Protein AF-A0A2N6EV78-F1 (afdb_monomer_lite)

Radius of gyration: 26.5 Å; chains: 1; bounding box: 71×27×56 Å

Sequence (81 aa):
MNGKLYNTLLRRLALALTVLAVLAAPSFSATVNLVAEESVATMPDGVAIPMWGYFTDTGQPCGTATAWDVGPQIDIGPADT

Secondary structure (DSSP, 8-state):
--HHHHHHHHHHHHHHHHHHHHHT---------EEEEEEEEE-TTS-EEEEEEEEE-SSPPTT-PPPP-S-------TT--

Foldseek 3Di:
DDVVVVVVVVVVVVVVVVVVVVVPPDQAADDFDKDWAWEWDQDPVRDTDIDIDIEGCPPDDHHPDDHDDPHDDDDDDPSYD

pLDDT: mean 81.71, std 9.0, range [54.12, 94.0]

Structure (mmCIF, N/CA/C/O backbone):
data_AF-A0A2N6EV78-F1
#
_entry.id   AF-A0A2N6EV78-F1
#
loop_
_atom_site.group_PDB
_atom_site.id
_atom_site.type_symbol
_atom_site.label_atom_id
_atom_site.label_alt_id
_atom_site.label_comp_id
_atom_site.label_asym_id
_atom_site.label_entity_id
_atom_site.label_seq_id
_atom_site.pdbx_PDB_ins_code
_atom_site.Cartn_x
_atom_site.Cartn_y
_atom_site.Cartn_z
_atom_site.occupancy
_atom_site.B_iso_or_equiv
_atom_site.auth_seq_id
_atom_site.auth_comp_id
_atom_site.auth_asym_id
_atom_site.auth_atom_id
_atom_site.pdbx_PDB_model_num
ATOM 1 N N . MET A 1 1 ? 47.870 -7.638 -38.516 1.00 54.12 1 MET A N 1
ATOM 2 C CA . MET A 1 1 ? 47.098 -7.397 -37.272 1.00 54.12 1 MET A CA 1
ATOM 3 C C . MET A 1 1 ? 45.942 -8.391 -37.227 1.00 54.12 1 MET A C 1
ATOM 5 O O . MET A 1 1 ? 45.180 -8.465 -38.181 1.00 54.12 1 MET A O 1
ATOM 9 N N . ASN A 1 2 ? 45.865 -9.227 -36.187 1.00 61.16 2 ASN A N 1
ATOM 10 C CA . ASN A 1 2 ? 45.018 -10.428 -36.165 1.00 61.16 2 ASN A CA 1
ATOM 11 C C . ASN A 1 2 ? 43.573 -10.106 -35.737 1.00 61.16 2 ASN A C 1
ATOM 13 O O . ASN A 1 2 ? 43.277 -10.036 -34.545 1.00 61.16 2 ASN A O 1
ATOM 17 N N . GLY A 1 3 ? 42.657 -9.962 -36.701 1.00 68.44 3 GLY A N 1
ATOM 18 C CA . GLY A 1 3 ? 41.245 -9.602 -36.466 1.00 68.44 3 GLY A CA 1
ATOM 19 C C . GLY A 1 3 ? 40.461 -10.542 -35.533 1.00 68.44 3 GLY A C 1
ATOM 20 O O . GLY A 1 3 ? 39.471 -10.132 -34.931 1.00 68.44 3 GLY A O 1
ATOM 21 N N . LYS A 1 4 ? 40.937 -11.778 -35.324 1.00 73.56 4 LYS A N 1
ATOM 22 C CA . LYS A 1 4 ? 40.356 -12.725 -34.353 1.00 73.56 4 LYS A CA 1
ATOM 23 C C . LYS A 1 4 ? 40.521 -12.269 -32.894 1.00 73.56 4 LYS A C 1
ATOM 25 O O . LYS A 1 4 ? 39.642 -12.525 -32.072 1.00 73.56 4 LYS A O 1
ATOM 30 N N . LEU A 1 5 ? 41.613 -11.565 -32.576 1.00 72.56 5 LEU A N 1
ATOM 31 C CA . LEU A 1 5 ? 41.881 -11.074 -31.221 1.00 72.56 5 LEU A CA 1
ATOM 32 C C . LEU A 1 5 ? 40.942 -9.909 -30.864 1.00 72.56 5 LEU A C 1
ATOM 34 O O . LEU A 1 5 ? 40.339 -9.900 -29.794 1.00 72.56 5 LEU A O 1
ATOM 38 N N . TYR A 1 6 ? 40.743 -8.985 -31.811 1.00 77.69 6 TYR A N 1
ATOM 39 C CA . TYR A 1 6 ? 39.835 -7.842 -31.666 1.00 77.69 6 TYR A CA 1
ATOM 40 C C . TYR A 1 6 ? 38.390 -8.270 -31.413 1.00 77.69 6 TYR A C 1
ATOM 42 O O . TYR A 1 6 ? 37.743 -7.755 -30.506 1.00 77.69 6 TYR A O 1
ATOM 50 N N . ASN A 1 7 ? 37.898 -9.257 -32.162 1.00 82.06 7 ASN A N 1
ATOM 51 C CA . ASN A 1 7 ? 36.517 -9.719 -32.031 1.00 82.06 7 ASN A CA 1
ATOM 52 C C . ASN A 1 7 ? 36.255 -10.405 -30.672 1.00 82.06 7 ASN A C 1
ATOM 54 O O . ASN A 1 7 ? 35.171 -10.310 -30.100 1.00 82.06 7 ASN A O 1
ATOM 58 N N . THR A 1 8 ? 37.279 -11.055 -30.111 1.00 83.00 8 THR A N 1
ATOM 59 C CA . THR A 1 8 ? 37.196 -11.691 -28.786 1.00 83.00 8 THR A CA 1
ATOM 60 C C . THR A 1 8 ? 37.176 -10.651 -27.664 1.00 83.00 8 THR A C 1
ATOM 62 O O . THR A 1 8 ? 36.412 -10.790 -26.710 1.00 83.00 8 THR A O 1
ATOM 65 N N . LEU A 1 9 ? 37.975 -9.586 -27.792 1.00 85.12 9 LEU A N 1
ATOM 66 C CA . LEU A 1 9 ? 37.982 -8.470 -26.844 1.00 85.12 9 LEU A CA 1
ATOM 67 C C . LEU A 1 9 ? 36.661 -7.698 -26.877 1.00 85.12 9 LEU A C 1
ATOM 69 O O . LEU A 1 9 ? 36.080 -7.471 -25.819 1.00 85.12 9 LEU A O 1
ATOM 73 N N . LEU A 1 10 ? 36.138 -7.390 -28.070 1.00 87.94 10 LEU A N 1
ATOM 74 C CA . LEU A 1 10 ? 34.837 -6.729 -28.224 1.00 87.94 10 LEU A CA 1
ATOM 75 C C . LEU A 1 10 ? 33.700 -7.526 -27.574 1.00 87.94 10 LEU A C 1
ATOM 77 O O . LEU A 1 10 ? 32.878 -6.946 -26.872 1.00 87.94 10 LEU A O 1
ATOM 81 N N . ARG A 1 11 ? 33.672 -8.854 -27.749 1.00 88.62 11 ARG A N 1
ATOM 82 C CA . ARG A 1 11 ? 32.650 -9.712 -27.124 1.00 88.62 11 ARG A CA 1
ATOM 83 C C . ARG A 1 11 ? 32.697 -9.678 -25.599 1.00 88.62 11 ARG A C 1
ATOM 85 O O . ARG A 1 11 ? 31.649 -9.621 -24.966 1.00 88.62 11 ARG A O 1
ATOM 92 N N . ARG A 1 12 ? 33.894 -9.705 -25.006 1.00 89.88 12 ARG A N 1
ATOM 93 C CA . ARG A 1 12 ? 34.057 -9.628 -23.544 1.00 89.88 12 ARG A CA 1
ATOM 94 C C . ARG A 1 12 ? 33.646 -8.264 -23.001 1.00 89.88 12 ARG A C 1
ATOM 96 O O . ARG A 1 12 ? 32.987 -8.204 -21.971 1.00 89.88 12 ARG A O 1
ATOM 103 N N . LEU A 1 13 ? 34.001 -7.195 -23.713 1.00 91.19 13 LEU A N 1
ATOM 104 C CA . LEU A 1 13 ? 33.626 -5.829 -23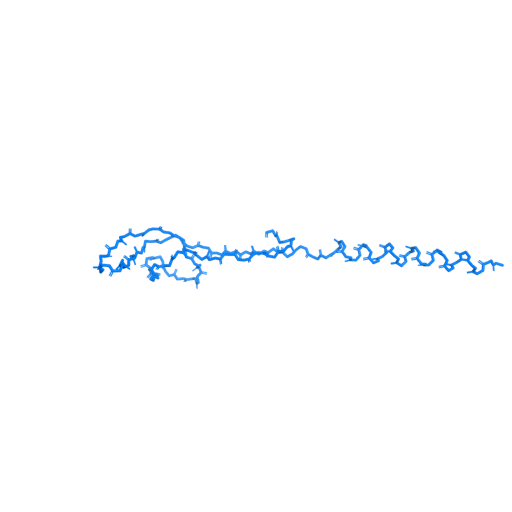.352 1.00 91.19 13 LEU A CA 1
ATOM 105 C C . LEU A 1 13 ? 32.109 -5.638 -23.413 1.00 91.19 13 LEU A C 1
ATOM 107 O O . LEU A 1 13 ? 31.529 -5.099 -22.478 1.00 91.19 13 LEU A O 1
ATOM 111 N N . ALA A 1 14 ? 31.466 -6.151 -24.466 1.00 90.31 14 ALA A N 1
ATOM 112 C CA . ALA A 1 14 ? 30.014 -6.137 -24.591 1.00 90.31 14 ALA A CA 1
ATOM 113 C C . ALA A 1 14 ? 29.341 -6.895 -23.436 1.00 90.31 14 ALA A C 1
ATOM 115 O O . ALA A 1 14 ? 28.426 -6.358 -22.819 1.00 90.31 14 ALA A O 1
ATOM 116 N N . LEU A 1 15 ? 29.836 -8.089 -23.079 1.00 90.94 15 LEU A N 1
ATOM 117 C CA . LEU A 1 15 ? 29.311 -8.847 -21.937 1.00 90.94 15 LEU A CA 1
ATOM 118 C C . LEU A 1 15 ? 29.452 -8.070 -20.620 1.00 90.94 15 LEU A C 1
ATOM 120 O O . LEU A 1 15 ? 28.485 -7.949 -19.871 1.00 90.94 15 LEU A O 1
ATOM 124 N N . ALA A 1 16 ? 30.632 -7.507 -20.354 1.00 90.81 16 ALA A N 1
ATOM 125 C CA . ALA A 1 16 ? 30.884 -6.734 -19.140 1.00 90.81 16 ALA A CA 1
ATOM 126 C C . ALA A 1 16 ? 29.964 -5.504 -19.038 1.00 90.81 16 ALA A C 1
ATOM 128 O O . ALA A 1 16 ? 29.411 -5.241 -17.973 1.00 90.81 16 ALA A O 1
ATOM 129 N N . LEU A 1 17 ? 29.738 -4.800 -20.152 1.00 89.56 17 LEU A N 1
ATOM 130 C CA . LEU A 1 17 ? 28.804 -3.674 -20.220 1.00 89.56 17 LEU A CA 1
ATOM 131 C C . LEU A 1 17 ? 27.357 -4.097 -19.966 1.00 89.56 17 LEU A C 1
ATOM 133 O O . LEU A 1 17 ? 26.650 -3.395 -19.251 1.00 89.56 17 LEU A O 1
ATOM 137 N N . THR A 1 18 ? 26.916 -5.240 -20.502 1.00 87.00 18 THR A N 1
ATOM 138 C CA . THR A 1 18 ? 25.553 -5.729 -20.237 1.00 87.00 18 THR A CA 1
ATOM 139 C C . THR A 1 18 ? 25.341 -6.092 -18.770 1.00 87.00 18 THR A C 1
ATOM 141 O O . THR A 1 18 ? 24.316 -5.733 -18.202 1.00 87.00 18 THR A O 1
ATOM 144 N N . VAL A 1 19 ? 26.325 -6.727 -18.127 1.00 87.94 19 VAL A N 1
ATOM 145 C CA . VAL A 1 19 ? 26.259 -7.053 -16.694 1.00 87.94 19 VAL A CA 1
ATOM 146 C C . VAL A 1 19 ? 26.225 -5.778 -15.855 1.00 87.94 19 VAL A C 1
ATOM 148 O O . VAL A 1 19 ? 25.403 -5.663 -14.951 1.00 87.94 19 VAL A O 1
ATOM 151 N N . LEU A 1 20 ? 27.067 -4.793 -16.181 1.00 86.12 20 LEU A N 1
ATOM 152 C CA . LEU A 1 20 ? 27.082 -3.517 -15.473 1.00 86.12 20 LEU A CA 1
ATOM 153 C C . LEU A 1 20 ? 25.766 -2.747 -15.645 1.00 86.12 20 LEU A C 1
ATOM 155 O O . LEU A 1 20 ? 25.277 -2.176 -14.680 1.00 86.12 20 LEU A O 1
ATOM 159 N N . ALA A 1 21 ? 25.168 -2.768 -16.838 1.00 82.94 21 ALA A N 1
ATOM 160 C CA . ALA A 1 21 ? 23.883 -2.121 -17.098 1.00 82.94 21 ALA A CA 1
ATOM 161 C C . ALA A 1 21 ? 22.721 -2.772 -16.325 1.00 82.94 21 ALA A C 1
ATOM 163 O O . ALA A 1 21 ? 21.830 -2.065 -15.870 1.00 82.94 21 ALA A O 1
ATOM 164 N N . VAL A 1 22 ? 22.744 -4.098 -16.139 1.00 80.88 22 VAL A N 1
ATOM 165 C CA . VAL A 1 22 ? 21.746 -4.813 -15.321 1.00 80.88 22 VAL A CA 1
ATOM 166 C C . VAL A 1 22 ? 21.936 -4.526 -13.830 1.00 80.88 22 VAL A C 1
ATOM 168 O O . VAL A 1 22 ? 20.957 -4.340 -13.117 1.00 80.88 22 VAL A O 1
ATOM 171 N N . LEU A 1 23 ? 23.181 -4.451 -13.354 1.00 78.00 23 LEU A N 1
ATOM 172 C CA . LEU A 1 23 ? 23.481 -4.104 -11.958 1.00 78.00 23 LEU A CA 1
ATOM 173 C C . LEU A 1 23 ? 23.233 -2.624 -11.640 1.00 78.00 23 LEU A C 1
ATOM 175 O O . LEU A 1 23 ? 22.993 -2.283 -10.489 1.00 78.00 23 LEU A O 1
ATOM 179 N N . ALA A 1 24 ? 23.286 -1.754 -12.649 1.00 73.88 24 ALA A N 1
ATOM 180 C CA . ALA A 1 24 ? 22.939 -0.341 -12.538 1.00 73.88 24 ALA A CA 1
ATOM 181 C C . ALA A 1 24 ? 21.424 -0.087 -12.632 1.00 73.88 24 ALA A C 1
ATOM 183 O O . ALA A 1 24 ? 21.016 1.069 -12.760 1.00 73.88 24 ALA A O 1
ATOM 184 N N . ALA A 1 25 ? 20.593 -1.138 -12.596 1.00 65.94 25 ALA A N 1
ATOM 185 C CA . ALA A 1 25 ? 19.155 -0.965 -12.477 1.00 65.94 25 ALA A CA 1
ATOM 186 C C . ALA A 1 25 ? 18.858 -0.100 -11.236 1.00 65.94 25 ALA A C 1
ATOM 188 O O . ALA A 1 25 ? 19.405 -0.369 -10.163 1.00 65.94 25 ALA A O 1
ATOM 189 N N . PRO A 1 26 ? 18.048 0.963 -11.371 1.00 63.28 26 PRO A N 1
ATOM 190 C CA . PRO A 1 26 ? 17.704 1.810 -10.241 1.00 63.28 26 PRO A CA 1
ATOM 191 C C . PRO A 1 26 ? 16.993 0.966 -9.179 1.00 63.28 26 PRO A C 1
ATOM 193 O O . PRO A 1 26 ? 16.019 0.282 -9.488 1.00 63.28 26 PRO A O 1
ATOM 196 N N . SER A 1 27 ? 17.469 1.021 -7.935 1.00 64.25 27 SER A N 1
ATOM 197 C CA . SER A 1 27 ? 16.662 0.623 -6.782 1.00 64.25 27 SER A CA 1
ATOM 198 C C . SER A 1 27 ? 15.524 1.635 -6.672 1.00 64.25 27 SER A C 1
ATOM 200 O O . SER A 1 27 ? 15.778 2.817 -6.410 1.00 64.25 27 SER A O 1
ATOM 202 N N . PHE A 1 28 ? 14.292 1.216 -6.941 1.00 65.25 28 PHE A N 1
ATOM 203 C CA . PHE A 1 28 ? 13.135 2.055 -6.656 1.00 65.25 28 PHE A CA 1
ATOM 204 C C . PHE A 1 28 ? 12.945 2.087 -5.132 1.00 65.25 28 PHE A C 1
ATOM 206 O O . PHE A 1 28 ? 13.302 1.148 -4.432 1.00 65.25 28 PHE A O 1
ATOM 213 N N . SER A 1 29 ? 12.472 3.200 -4.581 1.00 69.25 29 SER A N 1
ATOM 214 C CA . SER A 1 29 ? 12.097 3.257 -3.165 1.00 69.25 29 SER A CA 1
ATOM 215 C C . SER A 1 29 ? 10.598 3.460 -3.091 1.00 69.25 29 SER A C 1
ATOM 217 O O . SER A 1 29 ? 10.064 4.376 -3.725 1.00 69.25 29 SER A O 1
ATOM 219 N N . ALA A 1 30 ? 9.924 2.571 -2.365 1.00 79.38 30 ALA A N 1
ATOM 220 C CA . ALA A 1 30 ? 8.482 2.600 -2.198 1.00 79.38 30 ALA A CA 1
ATOM 221 C C . ALA A 1 30 ? 8.170 3.264 -0.856 1.00 79.38 30 ALA A C 1
ATOM 223 O O . ALA A 1 30 ? 8.442 2.717 0.207 1.00 79.38 30 ALA A O 1
ATOM 224 N N . THR A 1 31 ? 7.596 4.466 -0.892 1.00 86.25 31 THR A N 1
ATOM 225 C CA . THR A 1 31 ? 7.114 5.130 0.326 1.00 86.25 31 THR A CA 1
ATOM 226 C C . THR A 1 31 ? 5.624 4.872 0.491 1.00 86.25 31 THR A C 1
ATOM 228 O O . THR A 1 31 ? 4.839 5.191 -0.402 1.00 86.25 31 THR A O 1
ATOM 231 N N . VAL A 1 32 ? 5.234 4.329 1.645 1.00 88.50 32 VAL A N 1
ATOM 232 C CA . VAL A 1 32 ? 3.832 4.103 2.012 1.00 88.50 32 VAL A CA 1
ATOM 233 C C . VAL A 1 32 ? 3.512 4.920 3.253 1.00 88.50 32 VAL A C 1
ATOM 235 O O . VAL A 1 32 ? 4.155 4.762 4.289 1.00 88.50 32 VAL A O 1
ATOM 238 N N . ASN A 1 33 ? 2.510 5.789 3.145 1.00 90.06 33 ASN A N 1
ATOM 239 C CA . ASN A 1 33 ? 2.024 6.572 4.273 1.00 90.06 33 ASN A CA 1
ATOM 240 C C . ASN A 1 33 ? 0.864 5.827 4.933 1.00 90.06 33 ASN A C 1
ATOM 242 O O . ASN A 1 33 ? -0.095 5.434 4.262 1.00 90.06 33 ASN A O 1
ATOM 246 N N . LEU A 1 34 ? 0.971 5.626 6.244 1.00 88.50 34 LEU A N 1
ATOM 247 C CA . LEU A 1 34 ? -0.033 4.949 7.053 1.00 88.50 34 LEU A CA 1
ATOM 248 C C . LEU A 1 34 ? -0.479 5.863 8.191 1.00 88.50 34 LEU A C 1
ATOM 250 O O . LEU A 1 34 ? 0.346 6.532 8.814 1.00 88.50 34 LEU A O 1
ATOM 254 N N . VAL A 1 35 ? -1.771 5.835 8.498 1.00 87.44 35 VAL A N 1
ATOM 255 C CA . VAL A 1 35 ? -2.367 6.532 9.641 1.00 87.44 35 VAL A CA 1
ATOM 256 C C . VAL A 1 35 ? -2.868 5.512 10.659 1.00 87.44 35 VAL A C 1
ATOM 258 O O . VAL A 1 35 ? -3.407 4.474 10.280 1.00 87.44 35 VAL A O 1
ATOM 261 N N . ALA A 1 36 ? -2.667 5.789 11.948 1.00 87.25 36 ALA A N 1
ATOM 262 C CA . ALA A 1 36 ? -3.229 4.985 13.028 1.00 87.25 36 ALA A CA 1
ATOM 263 C C . ALA A 1 36 ? -4.600 5.540 13.424 1.00 87.25 36 ALA A C 1
ATOM 265 O O . ALA A 1 36 ? -4.717 6.732 13.714 1.00 87.25 36 ALA A O 1
ATOM 266 N N . GLU A 1 37 ? -5.618 4.684 13.455 1.00 86.12 37 GLU A N 1
ATOM 267 C CA . GLU A 1 37 ? -6.991 5.109 13.719 1.00 86.12 37 GLU A CA 1
ATOM 268 C C . GLU A 1 37 ? -7.809 4.030 14.443 1.00 86.12 37 GLU A C 1
ATOM 270 O O . GLU A 1 37 ? -7.535 2.828 14.346 1.00 86.12 37 GLU A O 1
ATOM 275 N N . GLU A 1 38 ? -8.808 4.475 15.204 1.00 86.88 38 GLU A N 1
ATOM 276 C CA . GLU A 1 38 ? -9.817 3.616 15.827 1.00 86.88 38 GLU A CA 1
ATOM 277 C C . GLU A 1 38 ? -10.938 3.343 14.825 1.00 86.88 38 GLU A C 1
ATOM 279 O O . GLU A 1 38 ? -11.362 4.246 14.118 1.00 86.88 38 GLU A O 1
ATOM 284 N N . SER A 1 39 ? -11.454 2.119 14.761 1.00 86.44 39 SER A N 1
ATOM 285 C CA . SER A 1 39 ? -12.574 1.759 13.883 1.00 86.44 39 SER A CA 1
ATOM 286 C C . SER A 1 39 ? -13.426 0.659 14.524 1.00 86.44 39 SER A C 1
ATOM 288 O O . SER A 1 39 ? -13.207 0.272 15.670 1.00 86.44 39 SER A O 1
ATOM 290 N N . VAL A 1 40 ? -14.443 0.171 13.819 1.00 88.75 40 VAL A N 1
ATOM 291 C CA . VAL A 1 40 ? -15.381 -0.843 14.311 1.00 88.75 40 VAL A CA 1
ATOM 292 C C . VAL A 1 40 ? -15.526 -1.951 13.277 1.00 88.75 40 VAL A C 1
ATOM 294 O O . VAL A 1 40 ? -15.898 -1.699 12.131 1.00 88.75 40 VAL A O 1
ATOM 297 N N . ALA A 1 41 ? -15.277 -3.191 13.697 1.00 87.88 41 ALA A N 1
ATOM 298 C CA . ALA A 1 41 ? -15.578 -4.379 12.910 1.00 87.88 41 ALA A CA 1
ATOM 299 C C . ALA A 1 41 ? -16.972 -4.897 13.275 1.00 87.88 41 ALA A C 1
ATOM 301 O O . ALA A 1 41 ? -17.286 -5.066 14.454 1.00 87.88 41 ALA A O 1
ATOM 302 N N . THR A 1 42 ? -17.804 -5.173 12.271 1.00 90.88 42 THR A N 1
ATOM 303 C CA . THR A 1 42 ? -19.086 -5.859 12.487 1.00 90.88 42 THR A CA 1
ATOM 304 C C . THR A 1 42 ? -18.882 -7.347 12.256 1.00 90.88 42 THR A C 1
ATOM 306 O O . THR A 1 42 ? -18.575 -7.770 11.141 1.00 90.88 42 THR A O 1
ATOM 309 N N . MET A 1 43 ? -19.024 -8.137 13.315 1.00 87.62 43 MET A N 1
ATOM 310 C CA . MET A 1 43 ? -18.923 -9.589 13.233 1.00 87.62 43 MET A CA 1
ATOM 311 C C . MET A 1 43 ? -20.166 -10.190 12.549 1.00 87.62 43 MET A C 1
ATOM 313 O O . MET A 1 43 ? -21.214 -9.543 12.486 1.00 87.62 43 MET A O 1
ATOM 317 N N . PRO A 1 44 ? -20.094 -11.430 12.027 1.00 89.38 44 PRO A N 1
ATOM 318 C CA . PRO A 1 44 ? -21.228 -12.074 11.353 1.00 89.38 44 PRO A CA 1
ATOM 319 C C . PRO A 1 44 ? -22.483 -12.252 12.224 1.00 89.38 44 PRO A C 1
ATOM 321 O O . PRO A 1 44 ? -23.574 -12.455 11.701 1.00 89.38 44 PRO A O 1
ATOM 324 N N . ASP A 1 45 ? -22.333 -12.186 13.546 1.00 94.00 45 ASP A N 1
ATOM 325 C CA . ASP A 1 45 ? -23.411 -12.201 14.539 1.00 94.00 45 ASP A CA 1
ATOM 326 C C . ASP A 1 45 ? -24.043 -10.813 14.779 1.00 94.00 45 ASP A C 1
ATOM 328 O O . ASP A 1 45 ? -24.978 -10.685 15.570 1.00 94.00 45 ASP A O 1
ATOM 332 N N . GLY A 1 46 ? -23.563 -9.775 14.086 1.00 89.88 46 GLY A N 1
ATOM 333 C CA . GLY A 1 46 ? -24.026 -8.394 14.201 1.00 89.88 46 GLY A CA 1
ATOM 334 C C . GLY A 1 46 ? -23.394 -7.610 15.352 1.00 89.88 46 GLY A C 1
ATOM 335 O O . GLY A 1 46 ? -23.763 -6.454 15.565 1.00 89.88 46 GLY A O 1
ATOM 336 N N . VAL A 1 47 ? -22.451 -8.194 16.098 1.00 93.56 47 VAL A N 1
ATOM 337 C CA . VAL A 1 47 ? -21.775 -7.500 17.197 1.00 93.56 47 VAL A CA 1
ATOM 338 C C . VAL A 1 47 ? -20.726 -6.535 16.643 1.00 93.56 47 VAL A C 1
ATOM 340 O O . VAL A 1 47 ? -19.849 -6.913 15.865 1.00 93.56 47 VAL A O 1
ATOM 343 N N . ALA A 1 48 ? -20.811 -5.276 17.073 1.00 91.44 48 ALA A N 1
ATOM 344 C CA . ALA A 1 48 ? -19.816 -4.248 16.802 1.00 91.44 48 ALA A CA 1
ATOM 345 C C . ALA A 1 48 ? -18.649 -4.373 17.791 1.00 91.44 48 ALA A C 1
ATOM 347 O O . ALA A 1 48 ? -18.834 -4.212 18.999 1.00 91.44 48 ALA A O 1
ATOM 348 N N . ILE A 1 49 ? -17.450 -4.641 17.277 1.00 90.31 49 ILE A N 1
ATOM 349 C CA . ILE A 1 49 ? -16.228 -4.752 18.074 1.00 90.31 49 ILE A CA 1
ATOM 350 C C . ILE A 1 49 ? -15.335 -3.544 17.775 1.00 90.31 49 ILE A C 1
ATOM 352 O O . ILE A 1 49 ? -15.011 -3.322 16.606 1.00 90.31 49 ILE A O 1
ATOM 356 N N . PRO A 1 50 ? -14.940 -2.755 18.793 1.00 89.75 50 PRO A N 1
ATOM 357 C CA . PRO A 1 50 ? -13.994 -1.665 18.604 1.00 89.75 50 PRO A CA 1
ATOM 358 C C . PRO A 1 50 ? -12.612 -2.228 18.265 1.00 89.75 50 PRO A C 1
ATOM 360 O O . PRO A 1 50 ? -12.118 -3.147 18.920 1.00 89.75 50 PRO A O 1
ATOM 363 N N . MET A 1 51 ? -11.994 -1.654 17.244 1.00 87.94 51 MET A N 1
ATOM 364 C CA . MET A 1 51 ? -10.711 -2.054 16.689 1.00 87.94 51 MET A CA 1
ATOM 365 C C . MET A 1 51 ? -9.775 -0.850 16.625 1.00 87.94 51 MET A C 1
ATOM 367 O O . MET A 1 51 ? -10.206 0.299 16.570 1.00 87.94 51 MET A O 1
ATOM 371 N N . TRP A 1 52 ? -8.478 -1.122 16.597 1.00 87.19 52 TRP A N 1
ATOM 372 C CA . TRP A 1 52 ? -7.434 -0.129 16.376 1.00 87.19 52 TRP A CA 1
ATOM 373 C C . TRP A 1 52 ? -6.451 -0.699 15.363 1.00 87.19 52 TRP A C 1
ATOM 375 O O . TRP A 1 52 ? -6.149 -1.894 15.394 1.00 87.19 52 TRP A O 1
ATOM 385 N N . GLY A 1 53 ? -5.969 0.129 14.444 1.00 86.44 53 GLY A N 1
ATOM 386 C CA . GLY A 1 53 ? -5.099 -0.357 13.382 1.00 86.44 53 GLY A CA 1
ATOM 387 C C . GLY A 1 53 ? -4.539 0.742 12.501 1.00 86.44 53 GLY A C 1
ATOM 388 O O . GLY A 1 53 ? -4.637 1.926 12.821 1.00 86.44 53 GLY A O 1
ATOM 389 N N . TYR A 1 54 ? -3.929 0.311 11.399 1.00 87.50 54 TYR A N 1
ATOM 390 C CA . TYR A 1 54 ? -3.354 1.189 10.390 1.00 87.50 54 TYR A CA 1
ATOM 391 C C . TYR A 1 54 ? -4.199 1.182 9.122 1.00 87.50 54 TYR A C 1
ATOM 393 O O . TYR A 1 54 ? -4.655 0.126 8.686 1.00 87.50 54 TYR A O 1
ATOM 401 N N . PHE A 1 55 ? -4.322 2.352 8.508 1.00 86.44 55 PHE A N 1
ATOM 402 C CA . PHE A 1 55 ? -4.992 2.568 7.230 1.00 86.44 55 PHE A CA 1
ATOM 403 C C . PHE A 1 55 ? -4.072 3.336 6.285 1.00 86.44 55 PHE A C 1
ATOM 405 O O . PHE A 1 55 ? -3.125 3.990 6.727 1.00 86.44 55 PHE A O 1
ATOM 412 N N . THR A 1 56 ? -4.334 3.260 4.981 1.00 87.81 56 THR A N 1
ATOM 413 C CA . THR A 1 56 ? -3.621 4.080 3.997 1.00 87.81 56 THR A CA 1
ATOM 414 C C . THR A 1 56 ? -3.912 5.551 4.251 1.00 87.81 56 THR A C 1
ATOM 416 O O . THR A 1 56 ? -5.071 5.956 4.297 1.00 87.81 56 THR A O 1
ATOM 419 N N . ASP A 1 57 ? -2.860 6.353 4.380 1.00 87.38 57 ASP A N 1
ATOM 420 C CA . ASP A 1 57 ? -3.012 7.792 4.514 1.00 87.38 57 ASP A CA 1
ATOM 421 C C . ASP A 1 57 ? -3.285 8.430 3.144 1.00 87.38 57 ASP A C 1
ATOM 423 O O . ASP A 1 57 ? -2.448 8.440 2.240 1.00 87.38 57 ASP A O 1
ATOM 427 N N . THR A 1 58 ? -4.490 8.965 3.009 1.00 85.00 58 THR A N 1
ATOM 428 C CA . THR A 1 58 ? -5.000 9.706 1.852 1.00 85.00 58 THR A CA 1
ATOM 429 C C . THR A 1 58 ? -5.067 11.218 2.107 1.00 85.00 58 THR A C 1
ATOM 431 O O . THR A 1 58 ? -5.606 11.958 1.283 1.00 85.00 58 THR A O 1
ATOM 434 N N . GLY A 1 59 ? -4.515 11.699 3.229 1.00 84.56 59 GLY A N 1
ATOM 435 C CA . GLY A 1 59 ? -4.633 13.086 3.688 1.00 84.56 59 GLY A CA 1
ATOM 436 C C . GLY A 1 59 ? -5.923 13.367 4.465 1.00 84.56 59 GLY A C 1
ATOM 437 O O . GLY A 1 59 ? -6.349 14.520 4.570 1.00 84.56 59 GLY A O 1
ATOM 438 N N . GLN A 1 60 ? -6.571 12.322 4.980 1.00 80.12 60 GLN A N 1
ATOM 439 C CA . GLN A 1 60 ? -7.792 12.422 5.777 1.00 80.12 60 GLN A CA 1
ATOM 440 C C . GLN A 1 60 ? -7.544 13.069 7.157 1.00 80.12 60 GLN A C 1
ATOM 442 O O . GLN A 1 60 ? -6.469 12.902 7.741 1.00 80.12 60 GLN A O 1
ATOM 447 N N . PRO A 1 61 ? -8.532 13.788 7.721 1.00 78.94 61 PRO A N 1
ATOM 448 C CA . PRO A 1 61 ? -8.463 14.283 9.094 1.00 78.94 61 PRO A CA 1
ATOM 449 C C . PRO A 1 61 ? -8.367 13.141 10.117 1.00 78.94 61 PRO A C 1
ATOM 451 O O . PRO A 1 61 ? -8.980 12.090 9.937 1.00 78.94 61 PRO A O 1
ATOM 454 N N . CYS A 1 62 ? -7.680 13.368 11.239 1.00 71.75 62 CYS A N 1
ATOM 455 C CA . CYS A 1 62 ? -7.655 12.405 12.343 1.00 71.75 62 CYS A CA 1
ATOM 456 C C . CYS A 1 62 ? -9.077 12.122 12.863 1.00 71.75 62 CYS A C 1
ATOM 458 O O . CYS A 1 62 ? -9.811 13.062 13.178 1.00 71.75 62 CYS A O 1
ATOM 460 N N . GLY A 1 63 ? -9.445 10.848 13.009 1.00 69.25 63 GLY A N 1
ATOM 461 C CA . GLY A 1 63 ? -10.746 10.419 13.532 1.00 69.25 63 GLY A CA 1
ATOM 462 C C . GLY A 1 63 ? -11.833 10.243 12.463 1.00 69.25 63 GLY A C 1
ATOM 463 O O . GLY A 1 63 ? 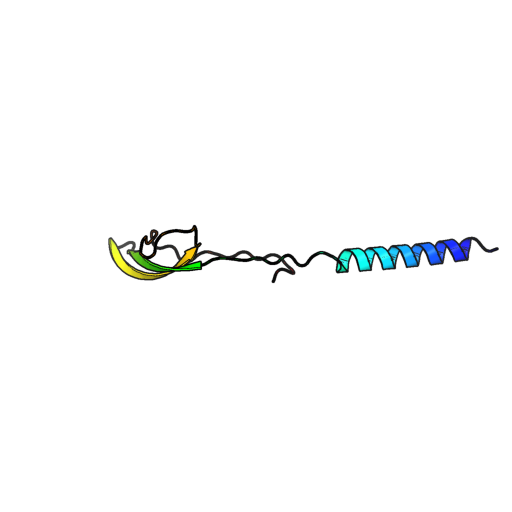-13.001 10.067 12.809 1.00 69.25 63 GLY A O 1
ATOM 464 N N . THR A 1 64 ? -11.478 10.285 11.177 1.00 72.00 64 THR A N 1
ATOM 465 C CA . THR A 1 64 ? -12.350 9.889 10.063 1.00 72.00 64 THR A CA 1
ATOM 466 C C . THR A 1 64 ? -12.156 8.412 9.723 1.00 72.00 64 THR A C 1
ATOM 468 O O . THR A 1 64 ? -11.814 8.047 8.601 1.00 72.00 64 THR A O 1
ATOM 471 N N . ALA A 1 65 ? -12.425 7.564 10.718 1.00 63.59 65 ALA A N 1
ATOM 472 C CA . ALA A 1 65 ? -12.282 6.119 10.633 1.00 63.59 65 ALA A CA 1
ATOM 473 C C . ALA A 1 65 ? -12.974 5.546 9.392 1.00 63.59 65 ALA A C 1
ATOM 475 O O . ALA A 1 65 ? -14.196 5.642 9.234 1.00 63.59 65 ALA A O 1
ATOM 476 N N . THR A 1 66 ? -12.195 4.905 8.525 1.00 70.75 66 THR A N 1
ATOM 477 C CA . THR A 1 66 ? -12.749 4.042 7.478 1.00 70.75 66 THR A CA 1
ATOM 478 C C . THR A 1 66 ? -13.323 2.770 8.106 1.00 70.75 66 THR A C 1
ATOM 480 O O . THR A 1 66 ? -12.966 2.392 9.226 1.00 70.75 66 THR A O 1
ATOM 483 N N . ALA A 1 67 ? -14.266 2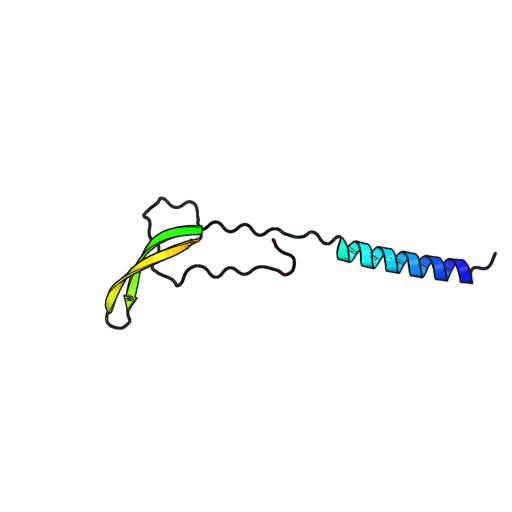.120 7.413 1.00 76.50 67 ALA A N 1
ATOM 484 C CA . ALA A 1 67 ? -14.790 0.830 7.856 1.00 76.50 67 ALA A CA 1
ATOM 485 C C . ALA A 1 67 ? -13.624 -0.143 8.075 1.00 76.50 67 ALA A C 1
ATOM 487 O O . ALA A 1 67 ? -12.701 -0.173 7.261 1.00 76.50 67 ALA A O 1
ATOM 488 N N . TRP A 1 68 ? -13.655 -0.898 9.177 1.00 77.69 68 TRP A N 1
ATOM 489 C CA . TRP A 1 68 ? -12.545 -1.779 9.519 1.00 77.69 68 TRP A CA 1
ATOM 490 C C . TRP A 1 68 ? -12.301 -2.797 8.404 1.00 77.69 68 TRP A C 1
ATOM 492 O O . TRP A 1 68 ? -13.159 -3.634 8.115 1.00 77.69 68 TRP A O 1
ATOM 502 N N . ASP A 1 69 ? -11.102 -2.732 7.841 1.00 73.69 69 ASP A N 1
ATOM 503 C CA . ASP A 1 69 ? -10.499 -3.777 7.032 1.00 73.69 69 ASP A CA 1
ATOM 504 C C . ASP A 1 69 ? -9.259 -4.267 7.784 1.00 73.69 69 ASP A C 1
ATOM 506 O O . ASP A 1 69 ? -8.651 -3.519 8.559 1.00 73.69 69 ASP A O 1
ATOM 510 N N . VAL A 1 70 ? -8.879 -5.529 7.599 1.00 70.56 70 VAL A N 1
ATOM 511 C CA . VAL A 1 70 ? -7.557 -5.968 8.057 1.00 70.56 70 VAL A CA 1
ATOM 512 C C . VAL A 1 70 ? -6.555 -5.083 7.312 1.00 70.56 70 VAL A C 1
ATOM 514 O O . VAL A 1 70 ? -6.599 -5.061 6.091 1.00 70.56 70 VAL A O 1
ATOM 517 N N . GLY A 1 71 ? -5.784 -4.256 8.035 1.00 79.44 71 GLY A N 1
ATOM 518 C CA . GLY A 1 71 ? -5.061 -3.093 7.487 1.00 79.44 71 GLY A CA 1
ATOM 519 C C . GLY A 1 71 ? -4.331 -3.318 6.148 1.00 79.44 71 GLY A C 1
ATOM 520 O O . GLY A 1 71 ? -4.076 -4.454 5.751 1.00 79.44 71 GLY A O 1
ATOM 521 N N . PRO A 1 72 ? -3.954 -2.241 5.439 1.00 85.44 72 PRO A N 1
ATOM 522 C CA . PRO A 1 72 ? -3.626 -2.298 4.020 1.00 85.44 72 PRO A CA 1
ATOM 523 C C . 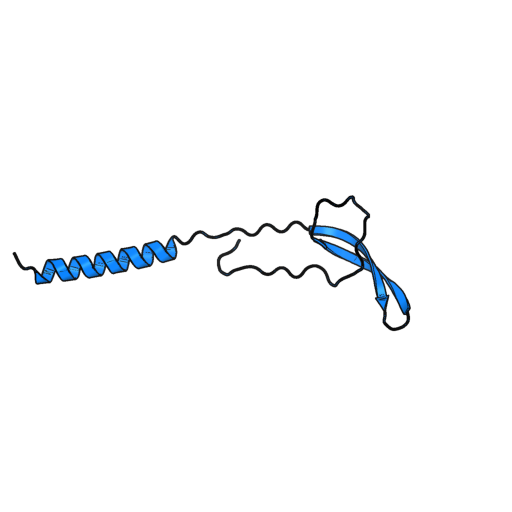PRO A 1 72 ? -2.522 -3.313 3.715 1.00 85.44 72 PRO A C 1
ATOM 525 O O . PRO A 1 72 ? -1.455 -3.302 4.332 1.00 85.44 72 PRO A O 1
ATOM 528 N N . GLN A 1 73 ? -2.766 -4.162 2.717 1.00 88.88 73 GLN A N 1
ATOM 529 C CA . GLN A 1 73 ? -1.722 -5.003 2.148 1.00 88.88 73 GLN A CA 1
ATOM 530 C C . GLN A 1 73 ? -0.730 -4.120 1.385 1.00 88.88 73 GLN A C 1
ATOM 532 O O . GLN A 1 73 ? -1.120 -3.324 0.530 1.00 88.88 73 GLN A O 1
ATOM 537 N N . ILE A 1 74 ? 0.555 -4.272 1.700 1.00 88.44 74 ILE A N 1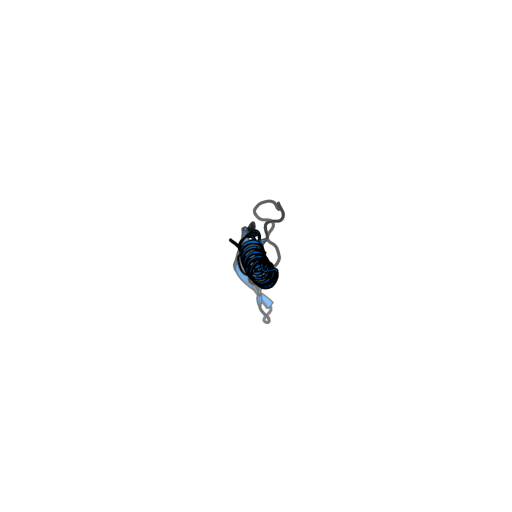
ATOM 538 C CA . ILE A 1 74 ? 1.637 -3.535 1.052 1.00 88.44 74 ILE A CA 1
ATOM 539 C C . ILE A 1 74 ? 2.413 -4.505 0.166 1.00 88.44 74 ILE A C 1
ATOM 541 O O . ILE A 1 74 ? 3.114 -5.383 0.669 1.00 88.44 74 ILE A O 1
ATOM 545 N N . ASP A 1 75 ? 2.302 -4.321 -1.146 1.00 88.50 75 ASP A N 1
ATOM 546 C CA . ASP A 1 75 ? 3.072 -5.073 -2.131 1.00 88.50 75 ASP A CA 1
ATOM 547 C C . ASP A 1 75 ? 4.337 -4.289 -2.502 1.00 88.50 75 ASP A C 1
ATOM 549 O O . ASP A 1 75 ? 4.265 -3.137 -2.931 1.00 88.50 75 ASP A O 1
ATOM 553 N N . ILE A 1 76 ? 5.501 -4.917 -2.327 1.00 85.12 76 ILE A N 1
ATOM 554 C CA . ILE A 1 76 ? 6.819 -4.314 -2.568 1.00 85.12 76 ILE A CA 1
ATOM 555 C C . ILE A 1 76 ? 7.541 -5.111 -3.660 1.00 85.12 76 ILE A C 1
ATOM 557 O O . ILE A 1 76 ? 7.528 -6.346 -3.651 1.00 85.12 76 ILE A O 1
ATOM 561 N N . GLY A 1 77 ? 8.160 -4.414 -4.615 1.00 83.19 77 GLY A N 1
ATOM 562 C CA . GLY A 1 77 ? 8.912 -5.026 -5.703 1.00 83.19 77 GLY A CA 1
ATOM 563 C C . GLY A 1 77 ? 10.280 -5.568 -5.262 1.00 83.19 77 GLY A C 1
ATOM 564 O O . GLY A 1 77 ? 10.839 -5.163 -4.241 1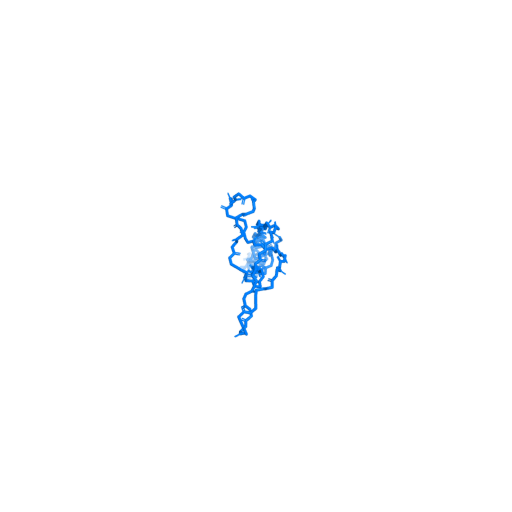.00 83.19 77 GLY A O 1
ATOM 565 N N . PRO A 1 78 ? 10.871 -6.504 -6.026 1.00 77.75 78 PRO A N 1
ATOM 566 C CA . PRO A 1 78 ? 12.240 -6.935 -5.775 1.00 77.75 78 PRO A CA 1
ATOM 567 C C . PRO A 1 78 ? 13.217 -5.771 -6.001 1.00 77.75 78 PRO A C 1
ATOM 569 O O . PRO A 1 78 ? 13.157 -5.111 -7.034 1.00 77.75 78 PRO A O 1
ATOM 572 N N . ALA A 1 79 ? 14.159 -5.600 -5.066 1.00 74.88 79 ALA A N 1
ATOM 573 C CA . ALA A 1 79 ? 15.130 -4.497 -5.001 1.00 74.88 79 ALA A CA 1
ATOM 574 C C . ALA A 1 79 ? 14.572 -3.130 -4.557 1.00 74.88 79 ALA A C 1
ATOM 576 O O . ALA A 1 79 ? 15.319 -2.148 -4.592 1.00 74.88 79 ALA A O 1
ATOM 577 N N . ASP A 1 80 ? 13.326 -3.083 -4.077 1.00 73.38 80 ASP A N 1
ATOM 578 C CA . ASP A 1 80 ? 12.777 -1.883 -3.448 1.00 73.38 80 ASP A CA 1
ATOM 579 C C . ASP A 1 80 ? 13.281 -1.708 -2.004 1.00 73.38 80 ASP A C 1
ATOM 581 O O . ASP A 1 80 ? 13.576 -2.687 -1.309 1.00 73.38 80 ASP A O 1
ATOM 585 N N . THR A 1 81 ? 13.406 -0.450 -1.564 1.00 66.62 81 THR A N 1
ATOM 586 C CA . THR A 1 81 ? 13.737 -0.051 -0.177 1.00 66.62 81 THR A CA 1
ATOM 587 C C . THR A 1 81 ? 12.640 0.798 0.439 1.00 66.62 81 THR A C 1
ATOM 589 O O . THR A 1 81 ? 12.155 1.719 -0.269 1.00 66.62 81 THR A O 1
#